Protein AF-A0A2N2S2Y1-F1 (afdb_monomer_lite)

Sequence (149 aa):
AAPKLGWISDRYGNPCIPGRFVTNAPAHLTDAIGLRSLAIAGHAAAAAQTTQTGNVFGTTTSRVTGDKGTYILGQMMGGATDEVTSWIMRRLTNSFDAVVVPAGGEVVVHIDAEIPIDKSPEARRLDYGRLDTGSARLSQLRGTYYGLD

Structure (mmCIF, N/CA/C/O backbone):
data_AF-A0A2N2S2Y1-F1
#
_entry.id   AF-A0A2N2S2Y1-F1
#
loop_
_atom_site.group_PDB
_atom_site.id
_atom_site.type_symbol
_atom_site.label_atom_id
_atom_site.label_alt_id
_atom_site.label_comp_id
_atom_site.label_asym_id
_atom_site.label_entity_id
_atom_site.label_seq_id
_atom_site.pdbx_PDB_ins_code
_atom_site.Cartn_x
_atom_site.Cartn_y
_atom_site.Cartn_z
_atom_site.occupancy
_atom_site.B_iso_or_equiv
_atom_site.auth_seq_id
_atom_site.auth_comp_id
_atom_site.auth_asym_id
_atom_site.auth_atom_id
_atom_site.pdbx_PDB_model_num
ATOM 1 N N . ALA A 1 1 ? -4.467 16.803 16.662 1.00 62.75 1 ALA A N 1
ATOM 2 C CA . ALA A 1 1 ? -4.912 15.491 16.151 1.00 62.75 1 ALA A CA 1
ATOM 3 C C . ALA A 1 1 ? -5.869 14.895 17.173 1.00 62.75 1 ALA A C 1
ATOM 5 O O . ALA A 1 1 ? -5.589 15.027 18.359 1.00 62.75 1 ALA A O 1
ATOM 6 N N . ALA A 1 2 ? -7.001 14.330 16.749 1.00 67.00 2 ALA A N 1
ATOM 7 C CA . ALA A 1 2 ? -7.895 13.627 17.669 1.00 67.00 2 ALA A CA 1
ATOM 8 C C . ALA A 1 2 ? -7.186 12.377 18.235 1.00 67.00 2 ALA A C 1
ATOM 10 O O . ALA A 1 2 ? -6.389 11.772 17.511 1.00 67.00 2 ALA A O 1
ATOM 11 N N . PRO A 1 3 ? -7.427 11.998 19.501 1.00 79.25 3 PRO A N 1
ATOM 12 C CA . PRO A 1 3 ? -6.858 10.780 20.067 1.00 79.25 3 PRO A CA 1
ATOM 13 C C . PRO A 1 3 ? -7.344 9.546 19.291 1.00 79.25 3 PRO A C 1
ATOM 15 O O . PRO A 1 3 ? -8.506 9.464 18.892 1.00 79.25 3 PRO A O 1
ATOM 18 N N . LYS A 1 4 ? -6.440 8.586 19.056 1.00 82.88 4 LYS A N 1
ATOM 19 C CA . LYS A 1 4 ? -6.770 7.297 18.432 1.00 82.88 4 LYS A CA 1
ATOM 20 C C . LYS A 1 4 ? -7.716 6.540 19.370 1.00 82.88 4 LYS A C 1
ATOM 22 O O . LYS A 1 4 ? -7.319 6.198 20.475 1.00 82.88 4 LYS A O 1
ATOM 27 N N . LEU A 1 5 ? -8.950 6.290 18.929 1.00 88.50 5 LEU A N 1
ATOM 28 C CA . LEU A 1 5 ? -9.960 5.573 19.722 1.00 88.50 5 LEU A CA 1
ATOM 29 C C . LEU A 1 5 ? -9.701 4.061 19.798 1.00 88.50 5 LEU A C 1
ATOM 31 O O . LEU A 1 5 ? -10.176 3.403 20.718 1.00 88.50 5 LEU A O 1
ATOM 35 N N . GLY A 1 6 ? -8.972 3.505 18.829 1.00 90.88 6 GLY A N 1
ATOM 36 C CA . GLY A 1 6 ? -8.800 2.065 18.702 1.00 90.88 6 GLY A CA 1
ATOM 37 C C . GLY A 1 6 ? -8.256 1.630 17.342 1.00 90.88 6 GLY A C 1
ATOM 38 O O . GLY A 1 6 ? -7.697 2.440 16.593 1.00 90.88 6 GLY A O 1
ATOM 39 N N . TRP A 1 7 ? -8.419 0.351 17.017 1.00 91.75 7 TRP A N 1
ATOM 40 C CA . TRP A 1 7 ? -8.002 -0.274 15.759 1.00 91.75 7 TRP A CA 1
ATOM 41 C C . TRP A 1 7 ? -8.985 -1.368 15.326 1.00 91.75 7 TRP A C 1
ATOM 43 O O . TRP A 1 7 ? -9.858 -1.780 16.083 1.00 91.75 7 TRP A O 1
ATOM 53 N N . ILE A 1 8 ? -8.858 -1.816 14.078 1.00 91.44 8 ILE A N 1
ATOM 54 C CA . ILE A 1 8 ? -9.684 -2.886 13.510 1.00 91.44 8 ILE A CA 1
ATOM 55 C C . ILE A 1 8 ? -8.831 -4.118 13.218 1.00 91.44 8 ILE A C 1
ATOM 57 O O . ILE A 1 8 ? -7.680 -3.996 12.786 1.00 91.44 8 ILE A O 1
ATOM 61 N N . SER A 1 9 ? -9.410 -5.293 13.435 1.00 92.62 9 SER A N 1
ATOM 62 C CA . SER A 1 9 ? -8.793 -6.592 13.172 1.00 92.62 9 SER A CA 1
ATOM 63 C C . SER A 1 9 ? -9.683 -7.460 12.297 1.00 92.62 9 SER A C 1
ATOM 65 O O . SER A 1 9 ? -10.874 -7.181 12.114 1.00 92.62 9 SER A O 1
ATOM 67 N N . ASP A 1 10 ? -9.114 -8.557 11.804 1.00 90.94 10 ASP A N 1
ATOM 68 C CA . ASP A 1 10 ? -9.923 -9.655 11.287 1.00 90.94 10 ASP A CA 1
ATOM 69 C C . ASP A 1 10 ? -10.753 -10.324 12.406 1.00 90.94 10 ASP A C 1
ATOM 71 O O . ASP A 1 10 ? -10.598 -10.035 13.599 1.00 90.94 10 ASP A O 1
ATOM 75 N N . ARG A 1 11 ? -11.626 -11.259 12.021 1.00 89.50 11 ARG A N 1
ATOM 76 C CA . ARG A 1 11 ? -12.455 -12.059 12.944 1.00 89.50 11 ARG A CA 1
ATOM 77 C C . ARG A 1 11 ? -11.672 -12.929 13.939 1.00 89.50 11 ARG A C 1
ATOM 79 O O . ARG A 1 11 ? -12.273 -13.494 14.846 1.00 89.50 11 ARG A O 1
ATOM 86 N N . TYR A 1 12 ? -10.367 -13.098 13.744 1.00 90.00 12 TYR A N 1
ATOM 87 C CA . TYR A 1 12 ? -9.488 -13.909 14.587 1.00 90.00 12 TYR A CA 1
ATOM 88 C C . TYR A 1 12 ? -8.623 -13.052 15.522 1.00 90.00 12 TYR A C 1
ATOM 90 O O . TYR A 1 12 ? -7.865 -13.602 16.317 1.00 90.00 12 TYR A O 1
ATOM 98 N N . GLY A 1 13 ? -8.748 -11.722 15.461 1.00 88.19 13 GLY A N 1
ATOM 99 C CA . GLY A 1 13 ? -7.963 -10.796 16.273 1.00 88.19 13 GLY A CA 1
ATOM 100 C C . GLY A 1 13 ? -6.609 -10.424 15.667 1.00 88.19 13 GLY A C 1
ATOM 101 O O . GLY A 1 13 ? -5.834 -9.732 16.326 1.00 88.19 13 GLY A O 1
ATOM 102 N N . ASN A 1 14 ? -6.303 -10.837 14.432 1.00 90.38 14 ASN A N 1
ATOM 103 C CA . ASN A 1 14 ? -5.058 -10.437 13.788 1.00 90.38 14 ASN A CA 1
ATOM 104 C C . ASN A 1 14 ? -5.144 -8.967 13.355 1.00 90.38 14 ASN A C 1
ATOM 106 O O . ASN A 1 14 ? -6.128 -8.569 12.718 1.00 90.38 14 ASN A O 1
ATOM 110 N N . PRO A 1 15 ? -4.125 -8.149 13.665 1.00 86.44 15 PRO A N 1
ATOM 111 C CA . PRO A 1 15 ? -4.097 -6.763 13.228 1.00 86.44 15 PRO A CA 1
ATOM 112 C C . PRO A 1 15 ? -4.071 -6.683 11.696 1.00 86.44 15 PRO A C 1
ATOM 114 O O . PRO A 1 15 ? -3.370 -7.457 11.045 1.00 86.44 15 PRO A O 1
ATOM 117 N N . CYS A 1 16 ? -4.797 -5.695 11.157 1.00 82.88 16 CYS A N 1
ATOM 118 C CA . CYS A 1 16 ? -5.045 -5.455 9.727 1.00 82.88 16 CYS A CA 1
ATOM 119 C C . CYS A 1 16 ? -6.116 -6.365 9.099 1.00 82.88 16 CYS A C 1
ATOM 121 O O . CYS A 1 16 ? -6.279 -7.525 9.462 1.00 82.88 16 CYS A O 1
ATOM 123 N N . ILE A 1 17 ? -6.842 -5.828 8.111 1.00 88.62 17 ILE A N 1
ATOM 124 C CA . ILE A 1 17 ? -7.848 -6.586 7.355 1.00 88.62 17 ILE A CA 1
ATOM 125 C C . ILE A 1 17 ? -7.210 -7.077 6.052 1.00 88.62 17 ILE A C 1
ATOM 127 O O . ILE A 1 17 ? -6.699 -6.249 5.288 1.00 88.62 17 ILE A O 1
ATOM 131 N N . PRO A 1 18 ? -7.227 -8.393 5.766 1.00 84.38 18 PRO A N 1
ATOM 132 C CA . PRO A 1 18 ? -6.668 -8.911 4.529 1.00 84.38 18 PRO A CA 1
ATOM 133 C C . PRO A 1 18 ? -7.450 -8.380 3.325 1.00 84.38 18 PRO A C 1
ATOM 135 O O . PRO A 1 18 ? -8.681 -8.399 3.287 1.00 84.38 18 PRO A O 1
ATOM 138 N N . GLY A 1 19 ? -6.716 -7.926 2.315 1.00 87.88 19 GLY A N 1
ATOM 139 C CA . GLY A 1 19 ? -7.269 -7.449 1.057 1.00 87.88 19 GLY A CA 1
ATOM 140 C C . GLY A 1 19 ? -6.441 -7.924 -0.127 1.00 87.88 19 GLY A C 1
ATOM 141 O O . GLY A 1 19 ? -5.358 -8.492 0.022 1.00 87.88 19 GLY A O 1
ATOM 142 N N . ARG A 1 20 ? -6.954 -7.684 -1.330 1.00 89.00 20 ARG A N 1
ATOM 143 C CA . ARG A 1 20 ? -6.231 -7.962 -2.568 1.00 89.00 20 ARG A CA 1
ATOM 144 C C . ARG A 1 20 ? -5.317 -6.789 -2.889 1.00 89.00 20 ARG A C 1
ATOM 146 O O . ARG A 1 20 ? -5.788 -5.661 -3.030 1.00 89.00 20 ARG A O 1
ATOM 153 N N . PHE A 1 21 ? -4.030 -7.072 -3.049 1.00 88.69 21 PHE A N 1
ATOM 154 C CA . PHE A 1 21 ? -3.077 -6.089 -3.542 1.00 88.69 21 PHE A CA 1
ATOM 155 C C . PHE A 1 21 ? -3.309 -5.840 -5.036 1.00 88.69 21 PHE A C 1
ATOM 157 O O . PHE A 1 21 ? -3.376 -6.778 -5.835 1.00 88.69 21 PHE A O 1
ATOM 164 N N . VAL A 1 22 ? -3.471 -4.575 -5.403 1.00 87.50 22 VAL A N 1
ATOM 165 C CA . VAL A 1 22 ? -3.637 -4.121 -6.782 1.00 87.50 22 VAL A CA 1
ATOM 166 C C . VAL A 1 22 ? -2.534 -3.119 -7.064 1.00 87.50 22 VAL A C 1
ATOM 168 O O . VAL A 1 22 ? -2.444 -2.098 -6.387 1.00 87.50 22 VAL A O 1
ATOM 171 N N . THR A 1 23 ? -1.709 -3.433 -8.060 1.00 85.62 23 THR A N 1
ATOM 172 C CA . THR A 1 23 ? -0.600 -2.587 -8.502 1.00 8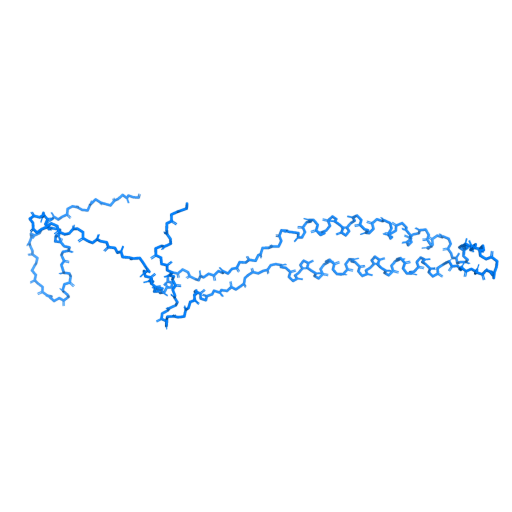5.62 23 THR A CA 1
ATOM 173 C C . THR A 1 23 ? -0.497 -2.595 -10.022 1.00 85.62 23 THR A C 1
ATOM 175 O O . THR A 1 23 ? -0.718 -3.624 -10.667 1.00 85.62 23 THR A O 1
ATOM 178 N N . ASN A 1 24 ? -0.147 -1.450 -10.602 1.00 78.62 24 ASN A N 1
ATOM 179 C CA . ASN A 1 24 ? 0.286 -1.325 -11.995 1.00 78.62 24 ASN A CA 1
ATOM 180 C C . ASN A 1 24 ? 1.817 -1.209 -12.128 1.00 78.62 24 ASN A C 1
ATOM 182 O O . ASN A 1 24 ? 2.325 -1.091 -13.243 1.00 78.62 24 ASN A O 1
ATOM 186 N N . ALA A 1 25 ? 2.565 -1.265 -11.021 1.00 77.38 25 ALA A N 1
ATOM 187 C CA . ALA A 1 25 ? 4.012 -1.071 -11.010 1.00 77.38 25 ALA A CA 1
ATOM 188 C C . ALA A 1 25 ? 4.797 -2.062 -11.898 1.00 77.38 25 ALA A C 1
ATOM 190 O O . ALA A 1 25 ? 5.694 -1.606 -12.606 1.00 77.38 25 ALA A O 1
ATOM 191 N N . PRO A 1 26 ? 4.483 -3.376 -11.954 1.00 72.94 26 PRO A N 1
ATOM 192 C CA . PRO A 1 26 ? 5.280 -4.322 -12.739 1.00 72.94 26 PRO A CA 1
ATOM 193 C C . PRO A 1 26 ? 5.314 -4.006 -14.238 1.00 72.94 26 PRO A C 1
ATOM 195 O O . PRO A 1 26 ? 6.391 -3.999 -14.825 1.00 72.94 26 PRO A O 1
ATOM 198 N N . ALA A 1 27 ? 4.164 -3.683 -14.838 1.00 70.94 27 ALA A N 1
ATOM 199 C CA . ALA A 1 27 ? 4.075 -3.342 -16.261 1.00 70.94 27 ALA A CA 1
ATOM 200 C C . ALA A 1 27 ? 4.851 -2.051 -16.584 1.00 70.94 27 ALA A C 1
ATOM 202 O O . ALA A 1 27 ? 5.583 -1.959 -17.565 1.00 70.94 27 ALA A O 1
ATOM 203 N N . HIS A 1 28 ? 4.757 -1.063 -15.698 1.00 70.62 28 HIS A N 1
ATOM 204 C CA . HIS A 1 28 ? 5.488 0.190 -15.832 1.00 70.62 28 HIS A CA 1
ATOM 205 C C . HIS A 1 28 ? 7.006 0.023 -15.694 1.00 70.62 28 HIS A C 1
ATOM 207 O O . HIS A 1 28 ? 7.775 0.654 -16.421 1.00 70.62 28 HIS A O 1
ATOM 213 N N . LEU A 1 29 ? 7.448 -0.848 -14.786 1.00 74.75 29 LEU A N 1
ATOM 214 C CA . LEU A 1 29 ? 8.861 -1.168 -14.614 1.00 74.75 29 LEU A CA 1
ATOM 215 C C . LEU A 1 29 ? 9.420 -1.932 -15.818 1.00 74.75 29 LEU A C 1
ATOM 217 O O . LEU A 1 29 ? 10.533 -1.628 -16.247 1.00 74.75 29 LEU A O 1
ATOM 221 N N . THR A 1 30 ? 8.668 -2.876 -16.397 1.00 77.81 30 THR A N 1
ATOM 222 C CA . THR A 1 30 ? 9.117 -3.608 -17.593 1.00 77.81 30 THR A CA 1
ATOM 223 C C . THR A 1 30 ? 9.310 -2.686 -18.788 1.00 77.81 30 THR A C 1
ATOM 225 O O . THR A 1 30 ? 10.340 -2.776 -19.457 1.00 77.81 30 THR A O 1
ATOM 228 N N . ASP A 1 31 ? 8.390 -1.745 -19.007 1.00 72.94 31 ASP A N 1
ATOM 229 C CA . ASP A 1 31 ? 8.497 -0.772 -20.098 1.00 72.94 31 ASP A CA 1
ATOM 230 C C . ASP A 1 31 ? 9.715 0.144 -19.909 1.00 72.94 31 ASP A C 1
ATOM 232 O O . ASP A 1 31 ? 10.489 0.377 -20.841 1.00 72.94 31 ASP A O 1
ATOM 236 N N . ALA A 1 32 ? 9.946 0.614 -18.677 1.00 74.31 32 ALA A N 1
ATOM 237 C CA . ALA A 1 32 ? 11.102 1.443 -18.353 1.00 74.31 32 ALA A CA 1
ATOM 238 C C . ALA A 1 32 ? 12.433 0.704 -18.544 1.00 74.31 32 ALA A C 1
ATOM 240 O O . ALA A 1 32 ? 13.379 1.267 -19.095 1.00 74.31 32 ALA A O 1
ATOM 241 N N . ILE A 1 33 ? 12.523 -0.549 -18.090 1.00 77.81 33 ILE A N 1
ATOM 242 C CA . ILE A 1 33 ? 13.727 -1.375 -18.240 1.00 77.81 33 ILE A CA 1
ATOM 243 C C . ILE A 1 33 ? 13.982 -1.678 -19.719 1.00 77.81 33 ILE A C 1
ATOM 245 O O . ILE A 1 33 ? 15.114 -1.526 -20.180 1.00 77.81 33 ILE A O 1
ATOM 249 N N . GLY A 1 34 ? 12.942 -2.041 -20.475 1.00 80.25 34 GLY A N 1
ATOM 250 C CA . GLY A 1 34 ? 13.039 -2.302 -21.910 1.00 80.25 34 GLY A CA 1
ATOM 251 C C . GLY A 1 34 ? 13.604 -1.102 -22.667 1.00 80.25 34 GLY A C 1
ATOM 252 O O . GLY A 1 34 ? 14.618 -1.223 -23.355 1.00 80.25 34 GLY A O 1
ATOM 253 N N . LEU A 1 35 ? 13.027 0.083 -22.461 1.00 76.56 35 LEU A N 1
ATOM 254 C CA . LEU A 1 35 ? 13.477 1.314 -23.119 1.00 76.56 35 LEU A CA 1
ATOM 255 C C . LEU A 1 35 ? 14.909 1.707 -22.723 1.00 76.56 35 LEU A C 1
ATOM 257 O O . LEU A 1 35 ? 15.716 2.046 -23.590 1.00 76.56 35 LEU A O 1
ATOM 261 N N . ARG A 1 36 ? 15.268 1.586 -21.439 1.00 74.44 36 ARG A N 1
ATOM 262 C CA . ARG A 1 36 ? 16.643 1.823 -20.961 1.00 74.44 36 ARG A CA 1
ATOM 263 C C . ARG A 1 36 ? 17.653 0.848 -21.562 1.00 74.44 36 ARG A C 1
ATOM 265 O O . ARG A 1 36 ? 18.771 1.244 -21.878 1.00 74.44 36 ARG A O 1
ATOM 272 N N . SER A 1 37 ? 17.283 -0.419 -21.734 1.00 76.25 37 SER A N 1
ATOM 273 C CA . SER A 1 37 ? 18.185 -1.423 -22.310 1.00 76.25 37 SER A CA 1
ATOM 274 C C . SER A 1 37 ? 18.534 -1.115 -23.772 1.00 76.25 37 SER A C 1
ATOM 276 O O . SER A 1 37 ? 19.699 -1.204 -24.160 1.00 76.25 37 SER A O 1
ATOM 278 N N . LEU A 1 38 ? 17.552 -0.656 -24.556 1.00 76.81 38 LEU A N 1
ATOM 279 C CA . LEU A 1 38 ? 17.745 -0.244 -25.949 1.00 76.81 38 LEU A CA 1
ATOM 280 C C . LEU A 1 38 ? 18.642 0.996 -26.045 1.00 76.81 38 LEU A C 1
ATOM 282 O O . LEU A 1 38 ? 19.525 1.058 -26.900 1.00 76.81 38 LEU A O 1
ATOM 286 N N . ALA A 1 39 ? 18.458 1.951 -25.132 1.00 72.75 39 ALA A N 1
ATOM 287 C CA . ALA A 1 39 ? 19.301 3.137 -25.019 1.00 72.75 39 ALA A CA 1
ATOM 288 C C . ALA A 1 39 ? 20.778 2.785 -24.783 1.00 72.75 39 ALA A C 1
ATOM 290 O O . ALA A 1 39 ? 21.663 3.247 -25.507 1.00 72.75 39 ALA A O 1
ATOM 291 N N . ILE A 1 40 ? 21.040 1.913 -23.803 1.00 74.56 40 ILE A N 1
ATOM 292 C CA . ILE A 1 40 ? 22.394 1.461 -23.458 1.00 74.56 40 ILE A CA 1
ATOM 293 C C . ILE A 1 40 ? 23.034 0.722 -24.637 1.00 74.56 40 ILE A C 1
ATOM 295 O O . ILE A 1 40 ? 24.201 0.961 -24.945 1.00 74.56 40 ILE A O 1
ATOM 299 N N . ALA A 1 41 ? 22.279 -0.136 -25.327 1.00 77.06 41 ALA A N 1
ATOM 300 C CA . ALA A 1 41 ? 22.769 -0.841 -26.507 1.00 77.06 41 ALA A CA 1
ATOM 301 C C . ALA A 1 41 ? 23.169 0.129 -27.634 1.00 77.06 41 ALA A C 1
ATOM 303 O O . ALA A 1 41 ? 24.234 -0.033 -28.228 1.00 77.06 41 ALA A O 1
ATOM 304 N N . GLY A 1 42 ?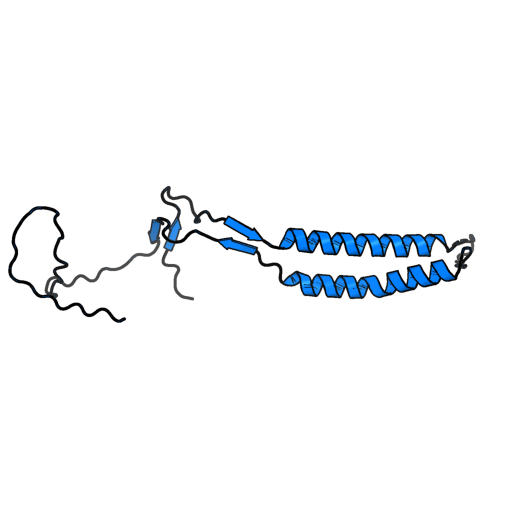 22.370 1.171 -27.885 1.00 72.44 42 GLY A N 1
ATOM 305 C CA . GLY A 1 42 ? 22.691 2.219 -28.860 1.00 72.44 42 GLY A CA 1
ATOM 306 C C . GLY A 1 42 ? 23.948 3.012 -28.493 1.00 72.44 42 GLY A C 1
ATOM 307 O O . GLY A 1 42 ? 24.815 3.227 -29.343 1.00 72.44 42 GLY A O 1
ATOM 308 N N . HIS A 1 43 ? 24.100 3.374 -27.215 1.00 72.12 43 HIS A N 1
ATOM 309 C CA . HIS A 1 43 ? 25.303 4.045 -26.720 1.00 72.12 43 HIS A CA 1
ATOM 310 C C . HIS A 1 43 ? 26.549 3.155 -26.844 1.00 72.12 43 HIS A C 1
ATOM 312 O O . HIS A 1 43 ? 27.599 3.612 -27.294 1.00 72.12 43 HIS A O 1
ATOM 318 N N . ALA A 1 44 ? 26.447 1.873 -26.486 1.00 73.25 44 ALA A N 1
ATOM 319 C CA . ALA A 1 44 ? 27.544 0.917 -26.619 1.00 73.25 44 ALA A CA 1
ATOM 320 C C . ALA A 1 44 ? 27.934 0.693 -28.091 1.00 73.25 44 ALA A C 1
ATOM 322 O O . ALA A 1 44 ? 29.122 0.668 -28.414 1.00 73.25 44 ALA A O 1
ATOM 323 N N . ALA A 1 45 ? 26.950 0.601 -28.992 1.00 76.25 45 ALA A N 1
ATOM 324 C CA . ALA A 1 45 ? 27.184 0.491 -30.429 1.00 76.25 45 ALA A CA 1
ATOM 325 C C . ALA A 1 45 ? 27.876 1.740 -30.997 1.00 76.25 45 ALA A C 1
ATOM 327 O O . ALA A 1 45 ? 28.798 1.606 -31.800 1.00 76.25 45 ALA A O 1
ATOM 328 N N . ALA A 1 46 ? 27.494 2.941 -30.547 1.00 73.56 46 ALA A N 1
ATOM 329 C CA . ALA A 1 46 ? 28.197 4.174 -30.894 1.00 73.56 46 ALA A CA 1
ATOM 330 C C . ALA A 1 46 ? 29.634 4.166 -30.352 1.00 73.56 46 ALA A C 1
ATOM 332 O O . ALA A 1 46 ? 30.578 4.383 -31.106 1.00 73.56 46 ALA A O 1
ATOM 333 N N . ALA A 1 47 ? 29.831 3.850 -29.071 1.00 75.56 47 ALA A N 1
ATOM 334 C CA . ALA A 1 47 ? 31.160 3.788 -28.465 1.00 75.56 47 ALA A CA 1
ATOM 335 C C . ALA A 1 47 ? 32.092 2.806 -29.201 1.00 75.56 47 ALA A C 1
ATOM 337 O O . ALA A 1 47 ? 33.267 3.113 -29.401 1.00 75.56 47 ALA A O 1
ATOM 338 N N . ALA A 1 48 ? 31.561 1.684 -29.699 1.00 76.69 48 ALA A N 1
ATOM 339 C CA . ALA A 1 48 ? 32.303 0.716 -30.507 1.00 76.69 48 ALA A CA 1
ATOM 340 C C . ALA A 1 48 ? 32.779 1.258 -31.875 1.00 76.69 48 ALA A C 1
ATOM 342 O O . ALA A 1 48 ? 33.704 0.699 -32.457 1.00 76.69 48 ALA A O 1
ATOM 343 N N . GLN A 1 49 ? 32.205 2.357 -32.387 1.00 75.31 49 GLN A N 1
ATOM 344 C CA . GLN A 1 49 ? 32.682 3.034 -33.608 1.00 75.31 49 GLN A CA 1
ATOM 345 C C . GLN A 1 49 ? 33.839 4.020 -33.340 1.00 75.31 49 GLN A C 1
ATOM 347 O O . GLN A 1 49 ? 34.359 4.652 -34.270 1.00 75.31 49 GLN A O 1
ATOM 352 N N . THR A 1 50 ? 34.267 4.167 -32.081 1.00 69.56 50 THR A N 1
ATOM 353 C CA . THR A 1 50 ? 35.393 5.022 -31.678 1.00 69.56 50 THR A CA 1
ATOM 354 C C . THR A 1 50 ? 36.584 4.188 -31.224 1.00 69.56 50 THR A C 1
ATOM 356 O O . THR A 1 50 ? 36.433 3.259 -30.439 1.00 69.56 50 THR A O 1
ATOM 359 N N . THR A 1 51 ? 37.788 4.546 -31.676 1.00 70.12 51 THR A N 1
ATOM 360 C CA . THR A 1 51 ? 39.037 4.010 -31.120 1.00 70.12 51 THR A CA 1
ATOM 361 C C . THR A 1 51 ? 39.668 5.102 -30.276 1.00 70.12 51 THR A C 1
ATOM 363 O O . THR A 1 51 ? 39.929 6.208 -30.760 1.00 70.12 51 THR A O 1
ATOM 366 N N . GLN A 1 52 ? 39.898 4.798 -29.001 1.00 57.62 52 GLN A N 1
ATOM 367 C CA . GLN A 1 52 ? 40.683 5.643 -28.113 1.00 57.62 52 GLN A CA 1
ATOM 368 C C . GLN A 1 52 ? 42.103 5.096 -28.051 1.00 57.62 52 GLN A C 1
ATOM 370 O O . GLN A 1 52 ? 42.357 4.070 -27.425 1.00 57.62 52 GLN A O 1
ATOM 375 N N . THR A 1 53 ? 43.035 5.771 -28.714 1.00 52.91 53 THR A N 1
ATOM 376 C CA . THR A 1 53 ? 44.458 5.442 -28.618 1.00 52.91 53 THR A CA 1
ATOM 377 C C . THR A 1 53 ? 45.082 6.346 -27.559 1.00 52.91 53 THR A C 1
ATOM 379 O O . THR A 1 53 ? 45.233 7.551 -27.765 1.00 52.91 53 THR A O 1
ATOM 382 N N . GLY A 1 54 ? 45.400 5.780 -26.394 1.00 49.16 54 GLY A N 1
ATOM 383 C CA . GLY A 1 54 ? 46.143 6.468 -25.339 1.00 49.16 54 GLY A CA 1
ATOM 384 C C . GLY A 1 54 ? 47.647 6.339 -25.573 1.00 49.16 54 GLY A C 1
ATOM 385 O O . GLY A 1 54 ? 48.154 5.227 -25.691 1.00 49.16 54 GLY A O 1
ATOM 386 N N . ASN A 1 55 ? 48.364 7.461 -25.643 1.00 53.19 55 ASN A N 1
ATOM 387 C CA . ASN A 1 55 ? 49.828 7.481 -25.611 1.00 53.19 55 ASN A CA 1
ATOM 388 C C . ASN A 1 55 ? 50.312 7.773 -24.174 1.00 53.19 55 ASN A C 1
ATOM 390 O O . ASN A 1 55 ? 49.666 8.529 -23.448 1.00 53.19 55 ASN A O 1
ATOM 394 N N . VAL A 1 56 ? 51.472 7.225 -23.792 1.00 55.91 56 VAL A N 1
ATOM 395 C CA . VAL A 1 56 ? 52.153 7.326 -22.478 1.00 55.91 56 VAL A CA 1
ATOM 396 C C . VAL A 1 56 ? 52.370 8.778 -21.998 1.00 55.91 56 VAL A C 1
ATOM 398 O O . VAL A 1 56 ? 52.606 9.012 -20.819 1.00 55.91 56 VAL A O 1
ATOM 401 N N . PHE A 1 57 ? 52.209 9.768 -22.881 1.00 57.00 57 PHE A N 1
ATOM 402 C CA . PHE A 1 57 ? 52.326 11.205 -22.597 1.00 57.00 57 PHE A CA 1
ATOM 403 C C . PHE A 1 57 ? 50.993 11.921 -22.277 1.00 57.00 57 PHE A C 1
ATOM 405 O O . PHE A 1 57 ? 50.933 13.147 -22.292 1.00 57.00 57 PHE A O 1
ATOM 412 N N . GLY A 1 58 ? 49.907 11.190 -22.000 1.00 53.31 58 GLY A N 1
ATOM 413 C CA . GLY A 1 58 ? 48.667 11.764 -21.446 1.00 53.31 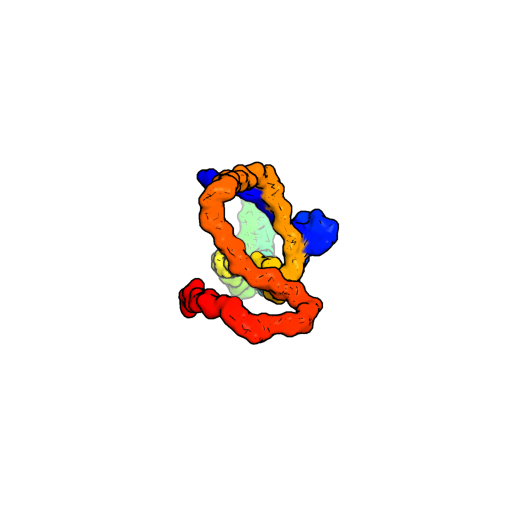58 GLY A CA 1
ATOM 414 C C . GLY A 1 58 ? 47.775 12.531 -22.433 1.00 53.31 58 GLY A C 1
ATOM 415 O O . GLY A 1 58 ? 46.795 13.144 -22.020 1.00 53.31 58 GLY A O 1
ATOM 416 N N . THR A 1 59 ? 48.068 12.492 -23.737 1.00 50.03 59 THR A N 1
ATOM 417 C CA . THR A 1 59 ? 47.188 13.075 -24.763 1.00 50.03 59 THR A CA 1
ATOM 418 C C . THR A 1 59 ? 46.252 12.001 -25.316 1.00 50.03 59 THR A C 1
ATOM 420 O O . THR A 1 59 ? 46.650 11.173 -26.136 1.00 50.03 59 THR A O 1
ATOM 423 N N . THR A 1 60 ? 44.998 12.007 -24.867 1.00 53.31 60 THR A N 1
ATOM 424 C CA . THR A 1 60 ? 43.939 11.126 -25.378 1.00 53.31 60 THR A CA 1
ATOM 425 C C . THR A 1 60 ? 43.365 11.726 -26.657 1.00 53.31 60 THR A C 1
ATOM 427 O O . THR A 1 60 ? 42.641 12.717 -26.607 1.00 53.31 60 THR A O 1
ATOM 430 N N . THR A 1 61 ? 43.678 11.155 -27.822 1.00 55.00 61 THR A N 1
ATOM 431 C CA . THR A 1 61 ? 43.034 11.568 -29.082 1.00 55.00 61 THR A CA 1
ATOM 432 C C . THR A 1 61 ? 41.921 10.578 -29.402 1.00 55.00 61 THR A C 1
ATOM 434 O O . THR A 1 61 ? 42.189 9.461 -29.838 1.00 55.00 61 THR A O 1
ATOM 437 N N . SER A 1 62 ? 40.665 10.960 -29.157 1.00 54.44 62 SER A N 1
ATOM 438 C CA . SER A 1 62 ? 39.519 10.150 -29.583 1.00 54.44 62 SER A CA 1
ATOM 439 C C . SER A 1 62 ? 39.288 10.352 -31.084 1.00 54.44 62 SER A C 1
ATOM 441 O O . SER A 1 62 ? 39.199 11.482 -31.569 1.00 54.44 62 SER A O 1
ATOM 443 N N . ARG A 1 63 ? 39.246 9.263 -31.860 1.00 59.41 63 ARG A N 1
ATOM 444 C CA . ARG A 1 63 ? 38.987 9.324 -33.305 1.00 59.41 63 ARG A CA 1
ATOM 445 C C . ARG A 1 63 ? 37.904 8.317 -33.663 1.00 59.41 63 ARG A C 1
ATOM 447 O O . ARG A 1 63 ? 38.063 7.119 -33.437 1.00 59.41 63 ARG A O 1
ATOM 454 N N . VAL A 1 64 ? 36.809 8.795 -34.257 1.00 62.62 64 VAL A N 1
ATOM 455 C CA . VAL A 1 64 ? 35.790 7.921 -34.861 1.00 62.62 64 VAL A CA 1
ATOM 456 C C . VAL A 1 64 ? 36.466 7.164 -36.001 1.00 62.62 64 VAL A C 1
ATOM 458 O O . VAL A 1 64 ? 36.906 7.777 -36.976 1.00 62.62 64 VAL A O 1
ATOM 461 N N . THR A 1 65 ? 36.653 5.864 -35.810 1.00 67.62 65 THR A N 1
ATOM 462 C CA . THR A 1 65 ? 37.448 4.987 -36.691 1.00 67.62 65 THR A CA 1
ATOM 463 C C . THR A 1 65 ? 36.553 4.052 -37.488 1.00 67.62 65 THR A C 1
ATOM 465 O O . THR A 1 65 ? 36.960 3.596 -38.551 1.00 67.62 65 THR A O 1
ATOM 468 N N . GLY A 1 66 ? 35.343 3.804 -36.985 1.00 63.62 66 GLY A N 1
ATOM 469 C CA . GLY A 1 66 ? 34.275 3.125 -37.701 1.00 63.62 66 GLY A CA 1
ATOM 470 C C . GLY A 1 66 ? 33.387 4.087 -38.492 1.00 63.62 66 GLY A C 1
ATOM 471 O O . GLY A 1 66 ? 33.772 5.218 -38.813 1.00 63.62 66 GLY A O 1
ATOM 472 N N . ASP A 1 67 ? 32.176 3.636 -38.809 1.00 75.06 67 ASP A N 1
ATOM 473 C CA . ASP A 1 67 ? 31.226 4.409 -39.601 1.00 75.06 67 ASP A CA 1
ATOM 474 C C . ASP A 1 67 ? 30.658 5.576 -38.769 1.00 75.06 67 ASP A C 1
ATOM 476 O O . ASP A 1 67 ? 29.981 5.409 -37.745 1.00 75.06 67 ASP A O 1
ATOM 480 N N . LYS A 1 68 ? 30.970 6.792 -39.238 1.00 69.75 68 LYS A N 1
ATOM 481 C CA . LYS A 1 68 ? 30.574 8.067 -38.626 1.00 69.75 68 LYS A CA 1
ATOM 482 C C . LYS A 1 68 ? 29.055 8.250 -38.576 1.00 69.75 68 LYS A C 1
ATOM 484 O O . LYS A 1 68 ? 28.577 8.891 -37.648 1.00 69.75 68 LYS A O 1
ATOM 489 N N . GLY A 1 69 ? 28.311 7.707 -39.537 1.00 72.75 69 GLY A N 1
ATOM 490 C CA . GLY A 1 69 ? 26.851 7.732 -39.571 1.00 72.75 69 GLY A CA 1
ATOM 491 C C . GLY A 1 69 ? 26.245 6.880 -38.459 1.00 72.75 69 GLY A C 1
ATOM 492 O O . GLY A 1 69 ? 25.424 7.382 -37.697 1.00 72.75 69 GLY A O 1
ATOM 493 N N . THR A 1 70 ? 26.707 5.640 -38.282 1.00 70.44 70 THR A N 1
ATOM 494 C CA . THR A 1 70 ? 26.300 4.790 -37.142 1.00 70.44 70 THR A CA 1
ATOM 495 C C . THR A 1 70 ? 26.736 5.354 -35.796 1.00 70.44 70 THR A C 1
ATOM 497 O O . THR A 1 70 ? 25.988 5.252 -34.825 1.00 70.44 70 THR A O 1
ATOM 500 N N . TYR A 1 71 ? 27.913 5.986 -35.732 1.00 71.88 71 TYR A N 1
ATOM 501 C CA . TYR A 1 71 ? 28.366 6.682 -34.530 1.00 71.88 71 TYR A CA 1
ATOM 502 C C . TYR A 1 71 ? 27.413 7.820 -34.156 1.00 71.88 71 TYR A C 1
ATOM 504 O O . TYR A 1 71 ? 26.912 7.847 -33.038 1.00 71.88 71 TYR A O 1
ATOM 512 N N . ILE A 1 72 ? 27.126 8.727 -35.097 1.00 72.12 72 ILE A N 1
ATOM 513 C CA . ILE A 1 72 ? 26.238 9.877 -34.874 1.00 72.12 72 ILE A CA 1
ATOM 514 C C . ILE A 1 72 ? 24.816 9.413 -34.554 1.00 72.12 72 ILE A C 1
ATOM 516 O O . ILE A 1 72 ? 24.216 9.943 -33.625 1.00 72.12 72 ILE A O 1
ATOM 520 N N . LEU A 1 73 ? 24.293 8.405 -35.259 1.00 74.06 73 LEU A N 1
ATOM 521 C CA . LEU A 1 73 ? 22.966 7.845 -35.001 1.00 74.06 73 LEU A CA 1
ATOM 522 C C . LEU A 1 73 ? 22.863 7.283 -33.576 1.00 74.06 73 LEU A C 1
ATOM 524 O O . LEU A 1 73 ? 21.931 7.622 -32.851 1.00 74.06 73 LEU A O 1
ATOM 528 N N . GLY A 1 74 ? 23.838 6.482 -33.139 1.00 67.00 74 GLY A N 1
ATOM 529 C CA . GLY A 1 74 ? 23.838 5.916 -31.789 1.00 67.00 74 GLY A CA 1
ATOM 530 C C . GLY A 1 74 ? 24.096 6.954 -30.687 1.00 67.00 74 GLY A C 1
ATOM 531 O O . GLY A 1 74 ? 23.494 6.863 -29.620 1.00 67.00 74 GLY A O 1
ATOM 532 N N . GLN A 1 75 ? 24.913 7.984 -30.944 1.00 68.06 75 GLN A N 1
ATOM 533 C CA . GLN A 1 75 ? 25.129 9.107 -30.016 1.00 68.06 75 GLN A CA 1
ATOM 534 C C . GLN A 1 75 ? 23.892 10.011 -29.904 1.00 68.06 75 GLN A C 1
ATOM 536 O O . GLN A 1 75 ? 23.516 10.387 -28.800 1.00 68.06 75 GLN A O 1
ATOM 541 N N . MET A 1 76 ? 23.207 10.305 -31.016 1.00 65.88 76 MET A N 1
ATOM 542 C CA . MET A 1 76 ? 21.940 11.048 -31.010 1.00 65.88 76 MET A CA 1
ATOM 543 C C . MET A 1 76 ? 20.832 10.278 -30.288 1.00 65.88 76 MET A C 1
ATOM 545 O O . MET A 1 76 ? 20.065 10.876 -29.536 1.00 65.88 76 MET A O 1
ATOM 549 N N . MET A 1 77 ? 20.776 8.955 -30.460 1.00 61.47 77 MET A N 1
ATOM 550 C CA . MET A 1 77 ? 19.882 8.113 -29.667 1.00 61.47 77 MET A CA 1
ATOM 551 C C . MET A 1 77 ? 20.269 8.147 -28.180 1.00 61.47 77 MET A C 1
ATOM 553 O O . MET A 1 77 ? 19.397 8.365 -27.349 1.00 61.47 77 MET A O 1
ATOM 557 N N . GLY A 1 78 ? 21.557 8.032 -27.836 1.00 60.84 78 GLY A N 1
ATOM 558 C CA . GLY A 1 78 ? 22.047 8.062 -26.449 1.00 60.84 78 GLY A CA 1
ATOM 559 C C . GLY A 1 78 ? 21.877 9.409 -25.720 1.00 60.84 78 GLY A C 1
ATOM 560 O O . GLY A 1 78 ? 21.579 9.438 -24.530 1.00 60.84 78 GLY A O 1
ATOM 561 N N . GLY A 1 79 ? 22.008 10.541 -26.417 1.00 61.72 79 GLY A N 1
ATOM 562 C CA . GLY A 1 79 ? 21.827 11.876 -25.828 1.00 61.72 79 GLY A CA 1
ATOM 563 C C . GLY A 1 79 ? 20.365 12.223 -25.524 1.00 61.72 79 GLY A C 1
ATOM 564 O O . GLY A 1 79 ? 20.082 12.944 -24.572 1.00 61.72 79 GLY A O 1
ATOM 565 N N . ALA A 1 80 ? 19.419 11.674 -26.292 1.00 62.44 80 ALA A N 1
ATOM 566 C CA . ALA A 1 80 ? 17.987 11.823 -26.028 1.00 62.44 80 ALA A CA 1
ATOM 567 C C . ALA A 1 80 ? 17.483 10.864 -24.935 1.00 62.44 80 ALA A C 1
ATOM 569 O O . ALA A 1 80 ? 16.431 11.097 -24.336 1.00 62.44 80 ALA A O 1
ATOM 570 N N . THR A 1 81 ? 18.210 9.777 -24.660 1.00 65.38 81 THR A N 1
ATOM 571 C CA . THR A 1 81 ? 17.706 8.721 -23.780 1.00 65.38 81 THR A CA 1
ATOM 572 C C . THR A 1 81 ? 17.690 9.082 -22.309 1.00 65.38 81 THR A C 1
ATOM 574 O O . THR A 1 81 ? 16.811 8.581 -21.613 1.00 65.38 81 THR A O 1
ATOM 577 N N . ASP A 1 82 ? 18.558 9.974 -21.832 1.00 72.38 82 ASP A N 1
ATOM 578 C CA . ASP A 1 82 ? 18.518 10.413 -20.432 1.00 72.38 82 ASP A CA 1
ATOM 579 C C . ASP A 1 82 ? 17.268 11.256 -20.146 1.00 72.38 82 ASP A C 1
ATOM 581 O O . ASP A 1 82 ? 16.578 11.016 -19.154 1.00 72.38 82 ASP A O 1
ATOM 585 N N . GLU A 1 83 ? 16.899 12.167 -21.054 1.00 73.62 83 GLU A N 1
ATOM 586 C CA . GLU A 1 83 ? 15.688 12.986 -20.909 1.00 73.62 83 GLU A CA 1
ATOM 587 C C . GLU A 1 83 ? 14.411 12.171 -21.138 1.00 73.62 83 GLU A C 1
ATOM 589 O O . GLU A 1 83 ? 13.438 12.322 -20.405 1.00 73.62 83 GLU A O 1
ATOM 594 N N . VAL A 1 84 ? 14.410 11.238 -22.094 1.00 71.31 84 VAL A N 1
ATOM 595 C CA . VAL A 1 84 ? 13.280 10.314 -22.294 1.00 71.31 84 VAL A CA 1
ATOM 596 C C . VAL A 1 84 ? 13.122 9.388 -21.089 1.00 71.31 84 VAL A C 1
ATOM 598 O O . VAL A 1 84 ? 12.011 9.168 -20.615 1.00 71.31 84 VAL A O 1
ATOM 601 N N . THR A 1 85 ? 14.227 8.891 -20.537 1.00 72.38 85 THR A N 1
ATOM 602 C CA . THR A 1 85 ? 14.214 8.062 -19.330 1.00 72.38 85 THR A CA 1
ATOM 603 C C . THR A 1 85 ? 13.735 8.854 -18.116 1.00 72.38 85 THR A C 1
ATOM 605 O O . THR A 1 85 ? 12.949 8.331 -17.324 1.00 72.38 85 THR A O 1
ATOM 608 N N . SER A 1 86 ? 14.173 10.105 -17.956 1.00 76.44 86 SER A N 1
ATOM 609 C CA . SER A 1 86 ? 13.730 10.984 -16.870 1.00 76.44 86 SER A CA 1
ATOM 610 C C . SER A 1 86 ? 12.256 11.379 -17.035 1.00 76.44 86 SER A C 1
ATOM 612 O O . SER A 1 86 ? 11.524 11.453 -16.049 1.00 76.44 86 SER A O 1
ATOM 614 N N . TRP A 1 87 ? 11.788 11.595 -18.266 1.00 73.44 87 TRP A N 1
ATOM 615 C CA . TRP A 1 87 ? 10.387 11.849 -18.609 1.00 73.44 87 TRP A CA 1
ATOM 616 C C . TRP A 1 87 ? 9.502 10.633 -18.307 1.00 73.44 87 TRP A C 1
ATOM 618 O O . TRP A 1 87 ? 8.479 10.780 -17.637 1.00 73.44 87 TRP A O 1
ATOM 628 N N . ILE A 1 88 ? 9.930 9.427 -18.701 1.00 73.56 88 ILE A N 1
ATOM 629 C CA . ILE A 1 88 ? 9.252 8.168 -18.360 1.00 73.56 88 ILE A CA 1
ATOM 630 C C . ILE A 1 88 ? 9.198 8.017 -16.846 1.00 73.56 88 ILE A C 1
ATOM 632 O O . ILE A 1 88 ? 8.120 7.847 -16.296 1.00 73.56 88 ILE A O 1
ATOM 636 N N . MET A 1 89 ? 10.323 8.153 -16.144 1.00 75.12 89 MET A N 1
ATOM 637 C CA . MET A 1 89 ? 10.351 7.988 -14.689 1.00 75.12 89 MET A CA 1
ATOM 638 C C . MET A 1 89 ? 9.450 8.988 -13.959 1.00 75.12 89 MET A C 1
ATOM 640 O O . MET A 1 89 ? 8.741 8.591 -13.036 1.00 75.12 89 MET A O 1
ATOM 644 N N . ARG A 1 90 ? 9.395 10.246 -14.416 1.00 75.56 90 ARG A N 1
ATOM 645 C CA . ARG A 1 90 ? 8.442 11.256 -13.919 1.00 75.56 90 ARG A CA 1
ATOM 646 C C . ARG A 1 90 ? 6.982 10.867 -14.187 1.00 75.56 90 ARG A C 1
ATOM 648 O O . ARG A 1 90 ? 6.118 11.126 -13.357 1.00 75.56 90 ARG A O 1
ATOM 655 N N . ARG A 1 91 ? 6.687 10.216 -15.318 1.00 72.62 91 ARG A N 1
ATOM 656 C CA . ARG A 1 91 ? 5.349 9.685 -15.645 1.00 72.62 91 ARG A CA 1
ATOM 657 C C . ARG A 1 91 ? 4.991 8.455 -14.799 1.00 72.62 91 ARG A C 1
ATOM 659 O O . ARG A 1 91 ? 3.825 8.274 -14.462 1.00 72.62 91 ARG A O 1
ATOM 666 N N . LEU A 1 92 ? 5.987 7.643 -14.447 1.00 71.00 92 LEU A N 1
ATOM 667 C CA . LEU A 1 92 ? 5.849 6.418 -13.656 1.00 71.00 92 LEU A CA 1
ATOM 668 C C . LEU A 1 92 ? 5.809 6.657 -12.145 1.00 71.00 92 LEU A C 1
ATOM 670 O O . LEU A 1 92 ? 5.448 5.747 -11.406 1.00 71.00 92 LEU A O 1
ATOM 674 N N . THR A 1 93 ? 6.108 7.876 -11.677 1.00 63.19 93 THR A N 1
ATOM 675 C CA . THR A 1 93 ? 6.023 8.235 -10.247 1.00 63.19 93 THR A CA 1
ATOM 676 C C . THR A 1 93 ? 4.582 8.169 -9.708 1.00 63.19 93 THR A C 1
ATOM 678 O O . THR A 1 93 ? 4.366 8.228 -8.504 1.00 63.19 93 THR A O 1
ATOM 681 N N . ASN A 1 94 ? 3.596 7.988 -10.592 1.00 63.81 94 ASN A N 1
ATOM 682 C CA . ASN A 1 94 ? 2.182 7.802 -10.270 1.00 63.81 94 ASN A CA 1
ATOM 683 C C . ASN A 1 94 ? 1.750 6.321 -10.276 1.00 63.81 94 ASN A C 1
ATOM 685 O O . ASN A 1 94 ? 0.594 6.025 -10.587 1.00 63.81 94 ASN A O 1
ATOM 689 N N . SER A 1 95 ? 2.653 5.372 -9.997 1.00 68.81 95 SER A N 1
ATOM 690 C CA . SER A 1 95 ? 2.245 3.982 -9.766 1.00 68.81 95 SER A CA 1
ATOM 691 C C . SER A 1 95 ? 1.283 3.924 -8.579 1.00 68.81 95 SER A C 1
ATOM 693 O O . SER A 1 95 ? 1.553 4.497 -7.523 1.00 68.81 95 SER A O 1
ATOM 695 N N . PHE A 1 96 ? 0.147 3.261 -8.766 1.00 71.88 96 PHE A N 1
ATOM 696 C CA . PHE A 1 96 ? -0.890 3.151 -7.754 1.00 71.88 96 PHE A CA 1
ATOM 697 C C . PHE A 1 96 ? -0.790 1.784 -7.093 1.00 71.88 96 PHE A C 1
ATOM 699 O O . PHE A 1 96 ? -1.017 0.764 -7.745 1.00 71.88 96 PHE A O 1
ATOM 706 N N . ASP A 1 97 ? -0.487 1.790 -5.799 1.00 84.31 97 ASP A N 1
ATOM 707 C CA . ASP A 1 97 ? -0.489 0.603 -4.957 1.00 84.31 97 ASP A CA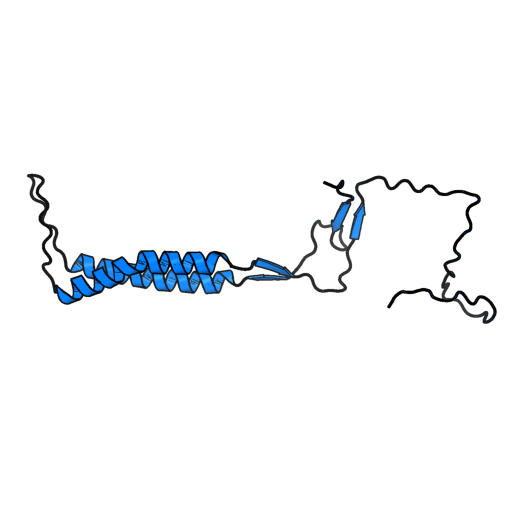 1
ATOM 708 C C . ASP A 1 97 ? -1.632 0.726 -3.954 1.00 84.31 97 ASP A C 1
ATOM 710 O O . ASP A 1 97 ? -1.667 1.644 -3.132 1.00 84.31 97 ASP A O 1
ATOM 714 N N . ALA A 1 98 ? -2.583 -0.201 -4.022 1.00 86.25 98 ALA A N 1
ATOM 715 C CA . ALA A 1 98 ? -3.692 -0.240 -3.082 1.00 86.25 98 ALA A CA 1
ATOM 716 C C . ALA A 1 98 ? -3.988 -1.657 -2.611 1.00 86.25 98 ALA A C 1
ATOM 718 O O . ALA A 1 98 ? -3.886 -2.633 -3.356 1.00 86.25 98 ALA A O 1
ATOM 719 N N . VAL A 1 99 ? -4.421 -1.748 -1.356 1.00 88.75 99 VAL A N 1
ATOM 720 C CA . VAL A 1 99 ? -5.006 -2.958 -0.784 1.00 88.75 99 VAL A CA 1
ATOM 721 C C . VAL A 1 99 ? -6.518 -2.776 -0.790 1.00 88.75 99 VAL A C 1
ATOM 723 O O . VAL A 1 99 ? -7.053 -1.931 -0.078 1.00 88.75 99 VAL A O 1
ATOM 726 N N . VAL A 1 100 ? -7.209 -3.552 -1.622 1.00 88.75 100 VAL A N 1
ATOM 727 C CA . VAL A 1 100 ? -8.670 -3.504 -1.740 1.00 88.75 100 VAL A CA 1
ATOM 728 C C . VAL A 1 100 ? -9.274 -4.606 -0.881 1.00 88.75 100 VAL A C 1
ATOM 730 O O . VAL A 1 100 ? -9.028 -5.789 -1.117 1.00 88.75 100 VAL A O 1
ATOM 733 N N . VAL A 1 101 ? -10.086 -4.218 0.098 1.00 89.94 101 VAL A N 1
ATOM 734 C CA . VAL A 1 101 ? -10.837 -5.141 0.957 1.00 89.94 101 VAL A CA 1
ATOM 735 C C . VAL A 1 101 ? -12.260 -5.294 0.398 1.00 89.94 101 VAL A C 1
ATOM 737 O O . VAL A 1 101 ? -12.875 -4.283 0.050 1.00 89.94 101 VAL A O 1
ATOM 740 N N . PRO A 1 102 ? -12.800 -6.521 0.270 1.00 84.12 102 PRO A N 1
ATOM 741 C CA . PRO A 1 102 ? -14.177 -6.720 -0.176 1.00 84.12 102 PRO A CA 1
ATOM 742 C C . PRO A 1 102 ? -15.183 -6.100 0.807 1.00 84.12 102 PRO A C 1
ATOM 744 O O . PRO A 1 102 ? -15.027 -6.192 2.024 1.00 84.12 102 PRO A O 1
ATOM 747 N N . ALA A 1 103 ? -16.235 -5.480 0.270 1.00 85.19 103 ALA A N 1
ATOM 748 C CA . ALA A 1 103 ? -17.311 -4.911 1.076 1.00 85.19 103 ALA A CA 1
ATOM 749 C C . ALA A 1 103 ? -18.128 -6.009 1.781 1.00 85.19 103 ALA A C 1
ATOM 751 O O . ALA A 1 103 ? -18.270 -7.117 1.265 1.00 85.19 103 ALA A O 1
ATOM 752 N N . GLY A 1 104 ? -18.683 -5.686 2.953 1.00 86.38 104 GLY A N 1
ATOM 753 C CA . GLY A 1 104 ? -19.490 -6.620 3.749 1.00 86.38 104 GLY A CA 1
ATOM 754 C C . GLY A 1 104 ? -18.683 -7.643 4.556 1.00 86.38 104 GLY A C 1
ATOM 755 O O . GLY A 1 104 ? -19.273 -8.555 5.128 1.00 86.38 104 GLY A O 1
ATOM 756 N N . GLY A 1 105 ? -17.353 -7.510 4.610 1.00 84.31 105 GLY A N 1
ATOM 757 C CA . GLY A 1 105 ? -16.508 -8.327 5.478 1.00 84.31 105 GLY A CA 1
ATOM 758 C C . GLY A 1 105 ? -16.754 -8.042 6.962 1.00 84.31 105 GLY A C 1
ATOM 759 O O . GLY A 1 105 ? -16.934 -6.892 7.361 1.00 84.31 105 GLY A O 1
ATOM 760 N N . GLU A 1 106 ? -16.739 -9.094 7.778 1.00 87.06 106 GLU A N 1
ATOM 761 C CA . GLU A 1 106 ? -16.783 -8.974 9.235 1.00 87.06 106 GLU A CA 1
ATOM 762 C C . GLU A 1 106 ? -15.447 -8.430 9.757 1.00 87.06 106 GLU A C 1
ATOM 764 O O . GLU A 1 106 ? -14.374 -8.911 9.384 1.00 87.06 106 GLU A O 1
ATOM 769 N N . VAL A 1 107 ? -15.524 -7.425 10.627 1.00 91.56 107 VAL A N 1
ATOM 770 C CA . VAL A 1 107 ? -14.370 -6.784 11.261 1.00 91.56 107 VAL A CA 1
ATOM 771 C C . VAL A 1 107 ? -14.606 -6.707 12.757 1.00 91.56 107 VAL A C 1
ATOM 773 O O . VAL A 1 107 ? -15.738 -6.527 13.205 1.00 91.56 107 VAL A O 1
ATOM 776 N N . VAL A 1 108 ? -13.533 -6.801 13.533 1.00 93.12 108 VAL A N 1
ATOM 777 C CA . VAL A 1 108 ? -13.595 -6.598 14.982 1.00 93.12 108 VAL A CA 1
ATOM 778 C C . VAL A 1 108 ? -13.001 -5.235 15.298 1.00 93.12 108 VAL A C 1
ATOM 780 O O . VAL A 1 108 ? -11.909 -4.905 14.835 1.00 93.12 108 VAL A O 1
ATOM 783 N N . VAL A 1 109 ? -13.733 -4.434 16.072 1.00 92.44 109 VAL A N 1
ATOM 784 C CA . VAL A 1 109 ? -13.292 -3.110 16.518 1.00 92.44 109 VAL A CA 1
ATOM 785 C C . VAL A 1 109 ? -12.744 -3.231 17.933 1.00 92.44 109 VAL A C 1
ATOM 787 O O . VAL A 1 109 ? -13.476 -3.557 18.865 1.00 92.44 109 VAL A O 1
ATOM 790 N N . HIS A 1 110 ? -11.458 -2.944 18.085 1.00 92.44 110 HIS A N 1
ATOM 791 C CA . HIS A 1 110 ? -10.767 -2.887 19.367 1.00 92.44 110 HIS A CA 1
ATOM 792 C C . HIS A 1 110 ? -10.711 -1.436 19.806 1.00 92.44 110 HIS A C 1
ATOM 794 O O . HIS A 1 110 ? -10.133 -0.607 19.107 1.00 92.44 110 HIS A O 1
ATOM 800 N N . ILE A 1 111 ? -11.349 -1.120 20.927 1.00 92.69 111 ILE A N 1
ATOM 801 C CA . ILE A 1 111 ? -11.381 0.229 21.491 1.00 92.69 111 ILE A CA 1
ATOM 802 C C . ILE A 1 111 ? -10.318 0.290 22.588 1.00 92.69 111 ILE A C 1
ATOM 804 O O . ILE A 1 111 ? -10.423 -0.421 23.584 1.00 92.69 111 ILE A O 1
ATOM 808 N N . ASP A 1 112 ? -9.311 1.141 22.400 1.00 91.69 112 ASP A N 1
ATOM 809 C CA . ASP A 1 112 ? -8.173 1.279 23.325 1.00 91.69 112 ASP A CA 1
ATOM 810 C C . ASP A 1 112 ? -8.362 2.450 24.309 1.00 91.69 112 ASP A C 1
ATOM 812 O O . ASP A 1 112 ? -7.516 2.698 25.168 1.00 91.69 112 ASP A O 1
ATOM 816 N N . ALA A 1 113 ? -9.452 3.206 24.163 1.00 89.50 113 ALA A N 1
ATOM 817 C CA . ALA A 1 113 ? -9.782 4.353 24.995 1.00 89.50 113 ALA A CA 1
ATOM 818 C C . ALA A 1 113 ? -11.010 4.068 25.867 1.00 89.50 113 ALA A C 1
ATOM 820 O O . ALA A 1 113 ? -11.985 3.466 25.416 1.00 89.50 113 ALA A O 1
ATOM 821 N N . GLU A 1 114 ? -10.987 4.547 27.111 1.00 86.94 114 GLU A N 1
ATOM 822 C CA . GLU A 1 114 ? -12.166 4.507 27.972 1.00 86.94 114 GLU A CA 1
ATOM 823 C C . GLU A 1 114 ? -13.283 5.366 27.368 1.00 86.94 114 GLU A C 1
ATOM 825 O O . GLU A 1 114 ? -13.082 6.538 27.040 1.00 86.94 114 GLU A O 1
ATOM 830 N N . ILE A 1 115 ? -14.470 4.774 27.228 1.00 86.62 115 ILE A N 1
ATOM 831 C CA . ILE A 1 115 ? -15.680 5.482 26.815 1.00 86.62 115 ILE A CA 1
ATOM 832 C C . ILE A 1 115 ? -16.532 5.685 28.070 1.00 86.62 115 ILE A C 1
ATOM 834 O O . ILE A 1 115 ? -17.204 4.740 28.495 1.00 86.62 115 ILE A O 1
ATOM 838 N N . PRO A 1 116 ? -16.524 6.885 28.681 1.00 86.06 116 PRO A N 1
ATOM 839 C CA . PRO A 1 116 ? -17.378 7.156 29.825 1.00 86.06 116 PRO A CA 1
ATOM 840 C C . PRO A 1 116 ? -18.840 7.132 29.373 1.00 86.06 116 PRO A C 1
ATOM 842 O O . PRO A 1 116 ? -19.267 7.931 28.538 1.00 86.06 116 PRO A O 1
ATOM 845 N N . ILE A 1 117 ? -19.617 6.201 29.924 1.00 83.19 117 ILE A N 1
ATOM 846 C CA . ILE A 1 117 ? -21.061 6.133 29.694 1.00 83.19 117 ILE A CA 1
ATOM 847 C C . ILE A 1 117 ? -21.746 6.883 30.834 1.00 83.19 117 ILE A C 1
ATOM 849 O O . ILE A 1 117 ? -21.974 6.322 31.906 1.00 83.19 117 ILE A O 1
ATOM 853 N N . ASP A 1 118 ? -22.094 8.148 30.598 1.00 81.00 118 ASP A N 1
ATOM 854 C CA . ASP A 1 118 ? -22.930 8.913 31.524 1.00 81.00 118 ASP A CA 1
ATOM 855 C C . ASP A 1 118 ? -24.389 8.454 31.400 1.00 81.00 118 ASP A C 1
ATOM 857 O O . ASP A 1 118 ? -25.162 8.902 30.546 1.00 81.00 118 ASP A O 1
ATOM 861 N N . LYS A 1 119 ? -24.750 7.463 32.217 1.00 78.81 119 LYS A N 1
ATOM 862 C CA . LYS A 1 119 ? -26.105 6.924 32.272 1.00 78.81 119 LYS A CA 1
ATOM 863 C C . LYS A 1 119 ? -26.871 7.591 33.406 1.00 78.81 119 LYS A C 1
ATOM 865 O O . LYS A 1 119 ? -26.790 7.158 34.552 1.00 78.81 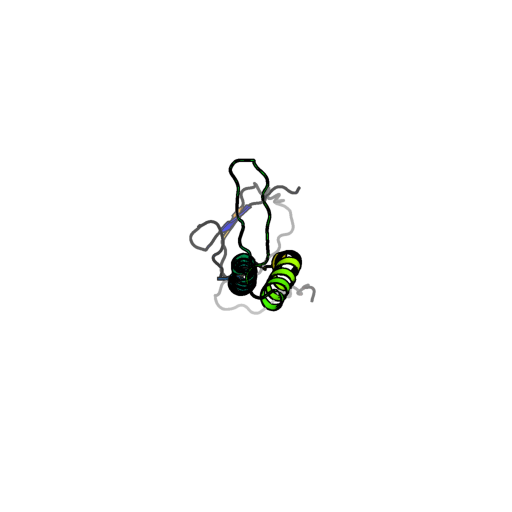119 LYS A O 1
ATOM 870 N N . SER A 1 120 ? -27.701 8.572 33.065 1.00 82.38 120 SER A N 1
ATOM 871 C CA . SER A 1 120 ? -28.660 9.129 34.020 1.00 82.38 120 SER A CA 1
ATOM 872 C C . SER A 1 120 ? -29.743 8.090 34.371 1.00 82.38 120 SER A C 1
ATOM 874 O O . SER A 1 120 ? -30.425 7.584 33.471 1.00 82.38 120 SER A O 1
ATOM 876 N N . PRO A 1 121 ? -29.928 7.745 35.660 1.00 78.62 121 PRO A N 1
ATOM 877 C CA . PRO A 1 121 ? -30.919 6.757 36.084 1.00 78.62 121 PRO A CA 1
ATOM 878 C C . PRO A 1 121 ? -32.369 7.228 35.884 1.00 78.62 121 PRO A C 1
ATOM 880 O O . PRO A 1 121 ? -33.253 6.384 35.745 1.00 78.62 121 PRO A O 1
ATOM 883 N N . GLU A 1 122 ? -32.604 8.541 35.806 1.00 84.94 122 GLU A N 1
ATOM 884 C CA . GLU A 1 122 ? -33.930 9.141 35.580 1.00 84.94 122 GLU A CA 1
ATOM 885 C C . GLU A 1 122 ? -34.193 9.523 34.111 1.00 84.94 122 GLU A C 1
ATOM 887 O O . GLU A 1 122 ? -35.262 10.034 33.774 1.00 84.94 122 GLU A O 1
ATOM 892 N N . ALA A 1 123 ? -33.244 9.280 33.201 1.00 81.19 123 ALA A N 1
ATOM 893 C CA . ALA A 1 123 ? -33.434 9.613 31.794 1.00 81.19 123 ALA A CA 1
ATOM 894 C C . ALA A 1 123 ? -34.515 8.746 31.127 1.00 81.19 123 ALA A C 1
ATOM 896 O O . ALA A 1 123 ? -34.656 7.547 31.393 1.00 81.19 123 ALA A O 1
ATOM 897 N N . ARG A 1 124 ? -35.250 9.351 30.181 1.00 80.12 124 ARG A N 1
ATOM 898 C CA . ARG A 1 124 ? -36.197 8.631 29.318 1.00 80.12 124 ARG A CA 1
ATOM 899 C C . ARG A 1 124 ? -35.460 7.519 28.574 1.00 80.12 124 ARG A C 1
ATOM 901 O O . ARG A 1 124 ? -34.504 7.774 27.846 1.00 80.12 124 ARG A O 1
ATOM 908 N N . ARG A 1 125 ? -35.922 6.285 28.759 1.00 78.38 125 ARG A N 1
ATOM 909 C CA . ARG A 1 125 ? -35.374 5.106 28.089 1.00 78.38 125 ARG A CA 1
ATOM 910 C C . ARG A 1 125 ? -35.955 4.997 26.683 1.00 78.38 125 ARG A C 1
ATOM 912 O O . ARG A 1 125 ? -37.168 5.075 26.516 1.00 78.38 125 ARG A O 1
ATOM 919 N N . LEU A 1 126 ? -35.088 4.788 25.695 1.00 75.88 126 LEU A N 1
ATOM 920 C CA . LEU A 1 126 ? -35.500 4.290 24.387 1.00 75.88 126 LEU A CA 1
ATOM 921 C C . LEU A 1 126 ? -35.736 2.783 24.499 1.00 75.88 126 LEU A C 1
ATOM 923 O O . LEU A 1 126 ? -34.828 2.035 24.865 1.00 75.88 126 LEU A O 1
ATOM 927 N N . ASP A 1 127 ? -36.964 2.361 24.215 1.00 80.19 127 ASP A N 1
ATOM 928 C CA . ASP A 1 127 ? -37.286 0.959 23.986 1.00 80.19 127 ASP A CA 1
ATOM 929 C C . ASP A 1 127 ? -36.982 0.643 22.521 1.00 80.19 127 ASP A C 1
ATOM 931 O O . ASP A 1 127 ? -37.633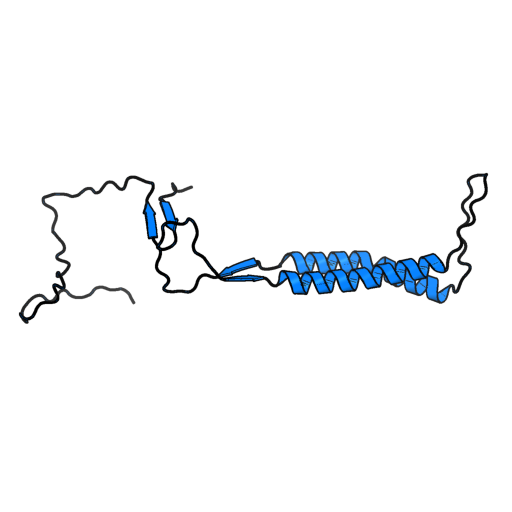 1.162 21.615 1.00 80.19 127 ASP A O 1
ATOM 935 N N . TYR A 1 128 ? -35.954 -0.172 22.295 1.00 73.44 128 TYR A N 1
ATOM 936 C CA . TYR A 1 128 ? -35.553 -0.585 20.952 1.00 73.44 128 TYR A CA 1
ATOM 937 C C . TYR A 1 128 ? -36.407 -1.723 20.399 1.00 73.44 128 TYR A C 1
ATOM 939 O O . TYR A 1 128 ? -36.099 -2.209 19.317 1.00 73.44 128 TYR A O 1
ATOM 947 N N . GLY A 1 129 ? -37.463 -2.139 21.113 1.00 64.19 129 GLY A N 1
ATOM 948 C CA . GLY A 1 129 ? -38.315 -3.242 20.705 1.00 64.19 129 GLY A CA 1
ATOM 949 C C . GLY A 1 129 ? -37.461 -4.487 20.559 1.00 64.19 129 GLY A C 1
ATOM 950 O O . GLY A 1 129 ? -36.997 -4.813 19.470 1.00 64.19 129 GLY A O 1
ATOM 951 N N . ARG A 1 130 ? -37.201 -5.178 21.669 1.00 56.81 130 ARG A N 1
ATOM 952 C CA . ARG A 1 130 ? -36.506 -6.466 21.627 1.00 56.81 130 ARG A CA 1
ATOM 953 C C . ARG A 1 130 ? -37.241 -7.365 20.627 1.00 56.81 130 ARG A C 1
ATOM 955 O O . ARG A 1 130 ? -38.336 -7.839 20.917 1.00 56.81 130 ARG A O 1
ATOM 962 N N . LEU A 1 131 ? -36.647 -7.580 19.452 1.00 58.91 131 LEU A N 1
ATOM 963 C CA . LEU A 1 131 ? -37.074 -8.589 18.488 1.00 58.91 131 LEU A CA 1
ATOM 964 C C . LEU A 1 131 ? -36.703 -9.959 19.073 1.00 58.91 131 LEU A C 1
ATOM 966 O O . LEU A 1 131 ? -35.840 -10.662 18.555 1.00 58.91 131 LEU A O 1
ATOM 970 N N . ASP A 1 132 ? -37.302 -10.321 20.209 1.00 50.06 132 ASP A N 1
ATOM 971 C CA . ASP A 1 132 ? -37.322 -11.712 20.629 1.00 50.06 132 ASP A CA 1
ATOM 972 C C . ASP A 1 132 ? -38.158 -12.445 19.584 1.00 50.06 132 ASP A C 1
ATOM 974 O O . ASP A 1 132 ? -39.363 -12.236 19.423 1.00 50.06 132 ASP A O 1
ATOM 978 N N . THR A 1 133 ? -37.462 -13.270 18.812 1.00 50.44 133 THR A N 1
ATOM 979 C CA . THR A 1 133 ? -38.034 -14.168 17.818 1.00 50.44 133 THR A CA 1
ATOM 980 C C . THR A 1 133 ? -38.872 -15.207 18.563 1.00 50.44 133 THR A C 1
ATOM 982 O O . THR A 1 133 ? -38.376 -16.254 18.966 1.00 50.44 133 THR A O 1
ATOM 985 N N . GLY A 1 134 ? -40.133 -14.880 18.828 1.00 47.44 134 GLY A N 1
ATOM 986 C CA . GLY A 1 134 ? -41.007 -15.701 19.654 1.00 47.44 134 GLY A CA 1
ATOM 987 C C . GLY A 1 134 ? -42.437 -15.185 19.657 1.00 47.44 134 GLY A C 1
ATOM 988 O O . GLY A 1 134 ? -42.895 -14.639 20.648 1.00 47.44 134 GLY A O 1
ATOM 989 N N . SER A 1 135 ? -43.117 -15.357 18.525 1.00 49.06 135 SER A N 1
ATOM 990 C CA . SER A 1 135 ? -44.564 -15.579 18.416 1.00 49.06 135 SER A CA 1
ATOM 991 C C . SER A 1 135 ? -45.500 -14.727 19.295 1.00 49.06 135 SER A C 1
ATOM 993 O O . SER A 1 135 ? -45.759 -15.035 20.453 1.00 49.06 135 SER A O 1
ATOM 995 N N . ALA A 1 136 ? -46.169 -13.783 18.624 1.00 51.28 136 ALA A N 1
ATOM 996 C CA . ALA A 1 136 ? -47.452 -13.170 18.981 1.00 51.28 136 ALA A CA 1
ATOM 997 C C . ALA A 1 136 ? -47.472 -12.144 20.133 1.00 51.28 136 ALA A C 1
ATOM 999 O O . ALA A 1 136 ? -47.631 -12.481 21.301 1.00 51.28 136 ALA A O 1
ATOM 1000 N N . ARG A 1 137 ? -47.549 -10.861 19.750 1.00 43.50 137 ARG A N 1
ATOM 1001 C CA . ARG A 1 137 ? -48.752 -10.028 19.958 1.00 43.50 137 ARG A CA 1
ATOM 1002 C C . ARG A 1 137 ? -48.687 -8.769 19.088 1.00 43.50 137 ARG A C 1
ATOM 1004 O O . ARG A 1 137 ? -47.972 -7.815 19.362 1.00 43.50 137 ARG A O 1
ATOM 1011 N N . LEU A 1 138 ? -49.467 -8.812 18.012 1.00 53.81 138 LEU A N 1
ATOM 1012 C CA . LEU A 1 138 ? -49.911 -7.664 17.229 1.00 53.81 138 LEU A CA 1
ATOM 1013 C C . LEU A 1 138 ? -50.842 -6.803 18.089 1.00 53.81 138 LEU A C 1
ATOM 1015 O O . LEU A 1 138 ? -51.986 -7.195 18.275 1.00 53.81 138 LEU A O 1
ATOM 1019 N N . SER A 1 139 ? -50.374 -5.656 18.581 1.00 52.06 139 SER A N 1
ATOM 1020 C CA . SER A 1 139 ? -51.166 -4.424 18.747 1.00 52.06 139 SER A CA 1
ATOM 1021 C C . SER A 1 139 ? -50.405 -3.437 19.627 1.00 52.06 139 SER A C 1
ATOM 1023 O O . SER A 1 139 ? -50.022 -3.782 20.737 1.00 52.06 139 SER A O 1
ATOM 1025 N N . GLN A 1 140 ? -50.292 -2.195 19.156 1.00 51.69 140 GLN A N 1
ATOM 1026 C CA . GLN A 1 140 ? -49.785 -1.028 19.888 1.00 51.69 140 GLN A CA 1
ATOM 1027 C C . GLN A 1 140 ? -48.278 -1.025 20.141 1.00 51.69 140 GLN A C 1
ATOM 1029 O O . GLN A 1 140 ? -47.807 -1.482 21.169 1.00 51.69 140 GLN A O 1
ATOM 1034 N N . LEU A 1 141 ? -47.545 -0.409 19.212 1.00 47.81 141 LEU A N 1
ATOM 1035 C CA . LEU A 1 141 ? -46.667 0.737 19.482 1.00 47.81 141 LEU A CA 1
ATOM 1036 C C . LEU A 1 141 ? -46.130 1.222 18.129 1.00 47.81 141 LEU A C 1
ATOM 1038 O O . LEU A 1 141 ? -45.128 0.745 17.608 1.00 47.81 141 LEU A O 1
ATOM 1042 N N . ARG A 1 142 ? -46.867 2.155 17.513 1.00 51.69 142 ARG A N 1
ATOM 1043 C CA . ARG A 1 142 ? -46.358 2.949 16.392 1.00 51.69 142 ARG A CA 1
ATOM 1044 C C . ARG A 1 142 ? -45.239 3.844 16.930 1.00 51.69 142 ARG A C 1
ATOM 1046 O O . ARG A 1 142 ? -45.528 4.878 17.521 1.00 51.69 142 ARG A O 1
ATOM 1053 N N . GLY A 1 143 ? -43.990 3.448 16.715 1.00 45.38 143 GLY A N 1
ATOM 1054 C CA . GLY A 1 143 ? -42.857 4.366 16.664 1.00 45.38 143 GLY A CA 1
ATOM 1055 C C . GLY A 1 143 ? -42.651 4.773 15.210 1.00 45.38 143 GLY A C 1
ATOM 1056 O O . GLY A 1 143 ? -42.329 3.934 14.374 1.00 45.38 143 GLY A O 1
ATOM 1057 N N . THR A 1 144 ? -42.920 6.031 14.876 1.00 47.44 144 THR A N 1
ATOM 1058 C CA . THR A 1 144 ? -42.650 6.578 13.542 1.00 47.44 144 THR A CA 1
ATOM 1059 C C . THR A 1 144 ? -41.144 6.613 13.303 1.00 47.44 144 THR A C 1
ATOM 1061 O O . THR A 1 144 ? -40.415 7.246 14.066 1.00 47.44 144 THR A O 1
ATOM 1064 N N . TYR A 1 145 ? -40.696 5.945 12.242 1.00 49.00 145 TYR A N 1
ATOM 1065 C CA . TYR A 1 145 ? -39.333 6.032 11.733 1.00 49.00 145 TYR A CA 1
ATOM 1066 C C . TYR A 1 145 ? -39.034 7.476 11.305 1.00 49.00 145 TYR A C 1
ATOM 1068 O O . TYR A 1 145 ? -39.678 7.993 10.398 1.00 49.00 145 TYR A O 1
ATOM 1076 N N . TYR A 1 146 ? -38.047 8.107 11.941 1.00 50.19 146 TYR A N 1
ATOM 1077 C CA . TYR A 1 146 ? -37.302 9.219 11.354 1.00 50.19 146 TYR A CA 1
ATOM 1078 C C . TYR A 1 146 ? -35.925 8.675 10.974 1.00 50.19 146 TYR A C 1
ATOM 1080 O O . TYR A 1 146 ? -35.025 8.595 11.807 1.00 50.19 146 TYR A O 1
ATOM 1088 N N . GLY A 1 147 ? -35.800 8.234 9.726 1.00 40.53 147 GLY A N 1
ATOM 1089 C CA . GLY A 1 147 ? -34.525 8.026 9.050 1.00 40.53 147 GLY A CA 1
ATOM 1090 C C . GLY A 1 147 ? -34.454 9.028 7.905 1.00 40.53 147 GLY A C 1
ATOM 1091 O O . GLY A 1 147 ? -35.446 9.204 7.202 1.00 40.53 147 GLY A O 1
ATOM 1092 N N . LEU A 1 148 ? -33.333 9.736 7.797 1.00 49.31 148 LEU A N 1
ATOM 1093 C CA . LEU A 1 148 ? -33.028 10.614 6.672 1.00 49.31 148 LEU A CA 1
ATOM 1094 C C . LEU A 1 148 ? -32.707 9.733 5.457 1.00 49.31 148 LEU A C 1
ATOM 1096 O O . LEU A 1 148 ? -31.945 8.775 5.611 1.00 49.31 148 LEU A O 1
ATOM 1100 N N . ASP A 1 149 ? -33.322 10.049 4.316 1.00 47.00 149 ASP A N 1
ATOM 1101 C CA . ASP A 1 149 ? -32.964 9.519 2.993 1.00 47.00 149 ASP A CA 1
ATOM 1102 C C . ASP A 1 149 ? -31.472 9.725 2.664 1.00 47.00 149 ASP A C 1
ATOM 1104 O O . ASP A 1 149 ? -30.893 10.748 3.112 1.00 47.00 149 ASP A O 1
#

Secondary structure (DSSP, 8-state):
-----EEEE-TTS-BB---EEEE-HHHHHHHHHHHHHHHHHHHHHHHTTEEEEE-TTS-EEEEE-S-HHHHHHHHHHHHHHHHHHHHHHHHHTT--EEEEPPTT---EEEE-S-------TTSPPP-----------------------

Radius of gyration: 35.33 Å; chains: 1; bounding box: 104×31×76 Å

pLDDT: mean 72.43, std 13.63, range [40.53, 93.12]

Foldseek 3Di:
DDDDFFAKDAPVPHGDDAFDKDWPLVVLVVVLVVLVVVLVVLLVQLVVQWDFDDDPVGDTDIDRNHDPVSNVVSVVSNVVSVVVSVVSVVVSVPIDIDGDDDPPHDMDTGGPDDDDDPDDPPDDDDDPPPPPVDDDDDDDDDDDDDDDD